Protein AF-A0A2E7Y5I9-F1 (afdb_monomer_lite)

Structure (mmCIF, N/CA/C/O backbone):
data_AF-A0A2E7Y5I9-F1
#
_entry.id   AF-A0A2E7Y5I9-F1
#
loop_
_atom_site.group_PDB
_atom_site.id
_atom_site.type_symbol
_atom_site.label_atom_id
_atom_site.label_alt_id
_atom_site.label_comp_id
_atom_site.label_asym_id
_atom_site.label_entity_id
_atom_site.label_seq_id
_atom_site.pdbx_PDB_ins_code
_atom_site.Cartn_x
_atom_site.Cartn_y
_atom_site.Cartn_z
_atom_site.occupancy
_atom_site.B_iso_or_equiv
_atom_site.auth_seq_id
_atom_site.auth_comp_id
_atom_site.auth_asym_id
_atom_site.auth_atom_id
_atom_site.pdbx_PDB_model_num
ATOM 1 N N . MET A 1 1 ? 26.864 11.056 -52.357 1.00 49.09 1 MET A N 1
ATOM 2 C CA . MET A 1 1 ? 27.423 11.171 -50.998 1.00 49.09 1 MET A CA 1
ATOM 3 C C . MET A 1 1 ? 26.297 11.598 -50.086 1.00 49.09 1 MET A C 1
ATOM 5 O O . MET A 1 1 ? 26.038 12.782 -50.004 1.00 49.09 1 MET A O 1
ATOM 9 N N . ASN A 1 2 ? 25.582 10.640 -49.507 1.00 48.38 2 ASN A N 1
ATOM 10 C CA . ASN A 1 2 ? 24.723 10.864 -48.345 1.00 48.38 2 ASN A CA 1
ATOM 11 C C . ASN A 1 2 ? 24.768 9.556 -47.550 1.00 48.38 2 ASN A C 1
ATOM 13 O O . ASN A 1 2 ? 23.812 8.793 -47.494 1.00 48.38 2 ASN A O 1
ATOM 17 N N . ASP A 1 3 ? 25.971 9.271 -47.062 1.00 58.62 3 ASP A N 1
ATOM 18 C CA . ASP A 1 3 ? 26.214 8.289 -46.019 1.00 58.62 3 ASP A CA 1
ATOM 19 C C . ASP A 1 3 ? 25.939 8.963 -44.673 1.00 58.62 3 ASP A C 1
ATOM 21 O O . ASP A 1 3 ? 26.301 10.123 -44.482 1.00 58.62 3 ASP A O 1
ATOM 25 N N . GLN A 1 4 ? 25.364 8.190 -43.753 1.00 59.25 4 GLN A N 1
ATOM 26 C CA . GLN A 1 4 ? 25.196 8.470 -42.322 1.00 59.25 4 GLN A CA 1
ATOM 27 C C . GLN A 1 4 ? 23.989 9.315 -41.900 1.00 59.25 4 GLN A C 1
ATOM 29 O O . GLN A 1 4 ? 24.118 10.499 -41.618 1.00 59.25 4 GLN A O 1
ATOM 34 N N . LEU A 1 5 ? 22.854 8.636 -41.695 1.00 59.16 5 LEU A N 1
ATOM 35 C CA . LEU A 1 5 ? 22.008 8.801 -40.499 1.00 59.16 5 LEU A CA 1
ATOM 36 C C . LEU A 1 5 ? 21.334 7.457 -40.144 1.00 59.16 5 LEU A C 1
ATOM 38 O O . LEU A 1 5 ? 20.132 7.398 -39.903 1.00 59.16 5 LEU A O 1
ATOM 42 N N . GLU A 1 6 ? 22.084 6.352 -40.126 1.00 54.16 6 GLU A N 1
ATOM 43 C CA . GLU A 1 6 ? 21.610 5.151 -39.431 1.00 54.16 6 GLU A CA 1
ATOM 44 C C . GLU A 1 6 ? 22.013 5.284 -37.964 1.00 54.16 6 GLU A C 1
ATOM 46 O O . GLU A 1 6 ? 23.169 5.089 -37.591 1.00 54.16 6 GLU A O 1
ATOM 51 N N . ASN A 1 7 ? 21.052 5.687 -37.129 1.00 60.34 7 ASN A N 1
ATOM 52 C CA . ASN A 1 7 ? 21.154 5.454 -35.694 1.00 60.34 7 ASN A CA 1
ATOM 53 C C . ASN A 1 7 ? 21.347 3.942 -35.504 1.00 60.34 7 ASN A C 1
ATOM 55 O O . ASN A 1 7 ? 20.519 3.182 -36.017 1.00 60.34 7 ASN A O 1
ATOM 59 N N . PRO A 1 8 ? 22.397 3.479 -34.803 1.00 60.53 8 PRO A N 1
ATOM 60 C CA . PRO A 1 8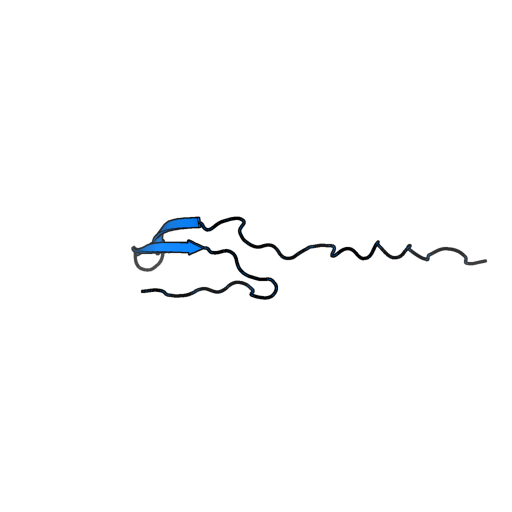 ? 22.518 2.060 -34.506 1.00 60.53 8 PRO A CA 1
ATOM 61 C C . PRO A 1 8 ? 21.262 1.618 -33.741 1.00 60.53 8 PRO A C 1
ATOM 63 O O . PRO A 1 8 ? 20.775 2.388 -32.903 1.00 60.53 8 PRO A O 1
ATOM 66 N N . PRO A 1 9 ? 20.707 0.423 -34.024 1.00 57.16 9 PRO A N 1
ATOM 67 C CA . PRO A 1 9 ? 19.560 -0.073 -33.283 1.00 57.16 9 PRO A CA 1
ATOM 68 C C . PRO A 1 9 ? 19.941 -0.070 -31.807 1.00 57.16 9 PRO A C 1
ATOM 70 O O . PRO A 1 9 ? 20.965 -0.641 -31.422 1.00 57.16 9 PRO A O 1
ATOM 73 N N . ALA A 1 10 ? 19.156 0.646 -30.999 1.00 59.97 10 ALA A N 1
ATOM 74 C CA . ALA A 1 10 ? 19.275 0.577 -29.556 1.00 59.97 10 ALA A CA 1
ATOM 75 C C . ALA A 1 10 ? 19.280 -0.908 -29.190 1.00 59.97 10 ALA A C 1
ATOM 7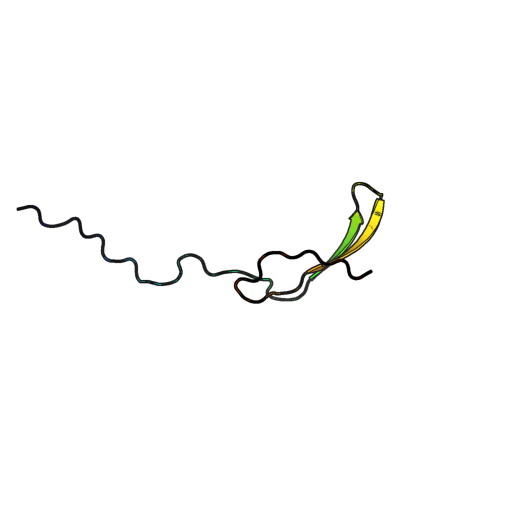7 O O . ALA A 1 10 ? 18.382 -1.634 -29.611 1.00 59.97 10 ALA A O 1
ATOM 78 N N . THR A 1 11 ? 20.325 -1.360 -28.494 1.00 59.47 11 THR A N 1
ATOM 79 C CA . THR A 1 11 ? 20.424 -2.714 -27.950 1.00 59.47 11 THR A CA 1
ATOM 80 C C . THR A 1 11 ? 19.058 -3.094 -27.389 1.00 59.47 11 THR A C 1
ATOM 82 O O . THR A 1 11 ? 18.604 -2.430 -26.459 1.00 59.47 11 THR A O 1
ATOM 85 N N . GLU A 1 12 ? 18.382 -4.077 -27.997 1.00 59.06 12 GLU A N 1
ATOM 86 C CA . GLU A 1 12 ? 16.996 -4.460 -27.691 1.00 59.06 12 GLU A CA 1
ATOM 87 C C . GLU A 1 12 ? 16.908 -5.113 -26.300 1.00 59.06 12 GLU A C 1
ATOM 89 O O . GLU A 1 12 ? 16.724 -6.315 -26.138 1.00 59.06 12 GLU A O 1
ATOM 94 N N . GLY A 1 13 ? 17.105 -4.309 -25.262 1.00 63.53 13 GLY A N 1
ATOM 95 C CA . GLY A 1 13 ? 16.679 -4.571 -23.902 1.00 63.53 13 GLY A CA 1
ATOM 96 C C . GLY A 1 13 ? 15.413 -3.767 -23.648 1.00 63.53 13 GLY A C 1
ATOM 97 O O . GLY A 1 13 ? 15.289 -2.638 -24.122 1.00 63.53 13 GLY A O 1
ATOM 98 N N . ILE A 1 14 ? 14.462 -4.351 -22.918 1.00 67.25 14 ILE A N 1
ATOM 99 C CA . ILE A 1 14 ? 13.223 -3.678 -22.514 1.00 67.25 14 ILE A CA 1
ATOM 100 C C . ILE A 1 14 ? 13.615 -2.375 -21.803 1.00 67.25 14 ILE A C 1
ATOM 102 O O . ILE A 1 14 ? 14.212 -2.412 -20.728 1.00 67.25 14 ILE A O 1
ATOM 106 N N . THR A 1 15 ? 13.323 -1.230 -22.422 1.00 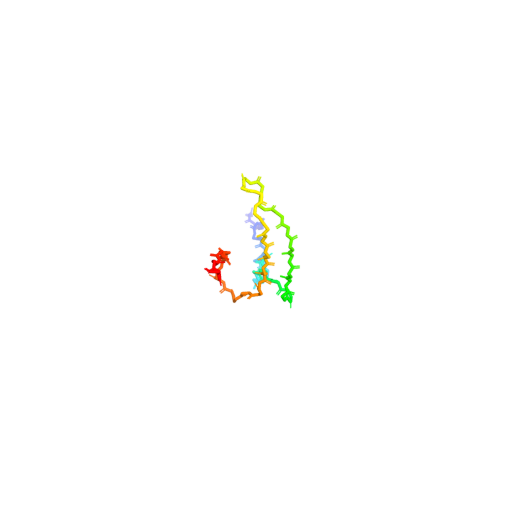73.25 15 THR A N 1
ATOM 107 C CA . THR A 1 15 ? 13.745 0.097 -21.946 1.00 73.25 15 THR A CA 1
ATOM 108 C C . THR A 1 15 ? 13.022 0.545 -20.674 1.00 73.25 15 THR A C 1
ATOM 110 O O . THR A 1 15 ? 13.442 1.524 -20.066 1.00 73.25 15 THR A O 1
ATOM 113 N N . ASP A 1 16 ? 11.994 -0.191 -20.240 1.00 84.06 16 ASP A N 1
ATOM 114 C CA . ASP A 1 16 ? 11.304 0.001 -18.962 1.00 84.06 16 ASP A CA 1
ATOM 115 C C . ASP A 1 16 ? 10.574 -1.297 -18.537 1.00 84.06 16 ASP A C 1
ATOM 117 O O . ASP A 1 16 ? 9.478 -1.586 -19.029 1.00 84.06 16 ASP A O 1
ATOM 121 N N . PRO A 1 17 ? 11.192 -2.176 -17.723 1.00 91.56 17 PRO A N 1
ATOM 122 C CA . PRO A 1 17 ? 10.574 -3.442 -17.336 1.00 91.56 17 PRO A CA 1
ATOM 123 C C . PRO A 1 17 ? 9.419 -3.220 -16.355 1.00 91.56 17 PRO A C 1
ATOM 125 O O . PRO A 1 17 ? 9.516 -2.395 -15.446 1.00 91.56 17 PRO A O 1
ATOM 128 N N . GLN A 1 18 ? 8.359 -4.027 -16.470 1.00 96.31 18 GLN A N 1
ATOM 129 C CA . GLN A 1 18 ? 7.241 -3.987 -15.524 1.00 96.31 18 GLN A CA 1
ATOM 130 C C . GLN A 1 18 ? 7.713 -4.146 -14.077 1.00 96.31 18 GLN A C 1
ATOM 132 O O . GLN A 1 18 ? 8.604 -4.944 -13.777 1.00 96.31 18 GLN A O 1
ATOM 137 N N . GLN A 1 19 ? 7.081 -3.389 -13.182 1.00 97.25 19 GLN A N 1
ATOM 138 C CA . GLN A 1 19 ? 7.406 -3.364 -11.763 1.00 97.25 19 GLN A CA 1
ATOM 139 C C . GLN A 1 19 ? 6.225 -3.857 -10.932 1.00 97.25 19 GLN A C 1
ATOM 141 O O . GLN A 1 19 ? 5.068 -3.536 -11.198 1.00 97.25 19 GLN A O 1
ATOM 146 N N . THR A 1 20 ? 6.542 -4.600 -9.879 1.00 98.25 20 THR A N 1
ATOM 147 C CA . THR A 1 20 ? 5.604 -4.978 -8.824 1.00 98.25 20 THR A CA 1
ATOM 148 C C . THR A 1 20 ? 6.288 -4.853 -7.460 1.00 98.25 20 THR A C 1
ATOM 150 O O . THR A 1 20 ? 7.475 -4.523 -7.375 1.00 98.25 20 THR A O 1
ATOM 153 N N . LEU A 1 21 ? 5.550 -5.079 -6.375 1.00 98.19 21 LEU A N 1
ATOM 154 C CA . LEU A 1 21 ? 6.093 -4.997 -5.022 1.00 98.19 21 LEU A CA 1
ATOM 155 C C . LEU A 1 21 ? 7.148 -6.083 -4.774 1.00 98.19 21 LEU A C 1
ATOM 157 O O . LEU A 1 21 ? 7.011 -7.220 -5.215 1.00 98.19 21 LEU A O 1
ATOM 161 N N . ARG A 1 22 ? 8.194 -5.748 -4.008 1.00 98.12 22 ARG A N 1
ATOM 162 C CA . ARG A 1 22 ? 9.210 -6.731 -3.582 1.00 98.12 22 ARG A CA 1
ATOM 163 C C . ARG A 1 22 ? 8.686 -7.699 -2.522 1.00 98.12 22 ARG A C 1
ATOM 165 O O . ARG A 1 22 ? 9.145 -8.832 -2.452 1.00 98.12 22 ARG A O 1
ATOM 172 N N . ALA A 1 23 ? 7.782 -7.222 -1.677 1.00 98.19 23 ALA A N 1
ATOM 173 C CA . ALA A 1 23 ? 7.154 -7.971 -0.602 1.00 98.19 23 ALA A CA 1
ATOM 174 C C . ALA A 1 23 ? 5.759 -7.396 -0.338 1.00 98.19 23 ALA A C 1
ATOM 176 O O . ALA A 1 23 ? 5.464 -6.266 -0.730 1.00 98.19 23 ALA A O 1
ATOM 177 N N . GLU A 1 24 ? 4.923 -8.183 0.329 1.00 98.25 24 GLU A N 1
ATOM 178 C CA . GLU A 1 24 ? 3.625 -7.749 0.839 1.00 98.25 24 GLU A CA 1
ATOM 179 C C . GLU A 1 24 ? 3.768 -6.585 1.831 1.00 98.25 24 GLU A C 1
ATOM 181 O O . GLU A 1 24 ? 4.712 -6.538 2.624 1.00 98.25 24 GLU A O 1
ATOM 186 N N . VAL A 1 25 ? 2.824 -5.642 1.772 1.00 98.44 25 VAL A N 1
ATOM 187 C CA . VAL A 1 25 ? 2.764 -4.476 2.663 1.00 98.44 25 VAL A CA 1
ATOM 188 C C . VAL A 1 25 ? 1.337 -4.281 3.161 1.00 98.44 25 VAL A C 1
ATOM 190 O O . VAL A 1 25 ? 0.382 -4.389 2.391 1.00 98.44 25 VAL A O 1
ATOM 193 N N . GLU A 1 26 ? 1.206 -3.937 4.440 1.00 98.38 26 GLU A N 1
ATOM 194 C CA . GLU A 1 26 ? -0.068 -3.650 5.095 1.00 98.38 26 GLU A CA 1
ATOM 195 C C . GLU A 1 26 ? -0.093 -2.220 5.644 1.00 98.38 26 GLU A C 1
ATOM 197 O O . GLU A 1 26 ? 0.901 -1.726 6.182 1.00 98.38 26 GLU A O 1
ATOM 202 N N . VAL A 1 27 ? -1.239 -1.551 5.500 1.00 98.12 27 VAL A N 1
ATOM 203 C CA . VAL A 1 27 ? -1.486 -0.209 6.037 1.00 98.12 27 VAL A CA 1
ATOM 204 C C . VAL A 1 27 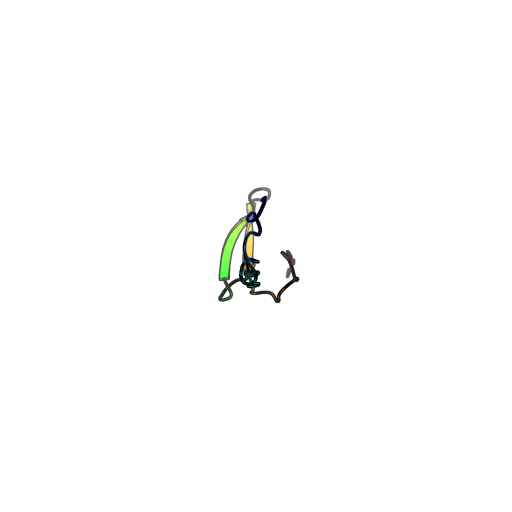? -2.910 -0.138 6.580 1.00 98.12 27 VAL A C 1
ATOM 206 O O . VAL A 1 27 ? -3.832 -0.679 5.972 1.00 98.12 27 VAL A O 1
ATOM 209 N N . SER A 1 28 ? -3.112 0.562 7.695 1.00 97.88 28 SER A N 1
ATOM 210 C CA . SER A 1 28 ? -4.433 0.790 8.286 1.00 97.88 28 SER A CA 1
ATOM 211 C C . SER A 1 28 ? -4.765 2.276 8.384 1.00 97.88 28 SER A C 1
ATOM 213 O O . SER A 1 28 ? -3.882 3.135 8.459 1.00 97.88 28 SER A O 1
ATOM 215 N N . GLY A 1 29 ? -6.058 2.591 8.367 1.00 97.38 29 GLY A N 1
ATOM 216 C CA . GLY A 1 29 ? -6.548 3.950 8.560 1.00 97.38 29 GLY A CA 1
ATOM 217 C C . GLY A 1 29 ? -8.042 4.088 8.301 1.00 97.38 29 GLY A C 1
ATOM 218 O O . GLY A 1 29 ? -8.749 3.109 8.075 1.00 97.38 29 GLY A O 1
ATOM 219 N N . ARG A 1 30 ? -8.521 5.337 8.291 1.00 97.19 30 ARG A N 1
ATOM 220 C CA . ARG A 1 30 ? -9.926 5.652 8.013 1.00 97.19 30 ARG A CA 1
ATOM 221 C C . ARG A 1 30 ? -10.158 6.079 6.576 1.00 97.19 30 ARG A C 1
ATOM 223 O O . ARG A 1 30 ? -9.466 6.950 6.052 1.00 97.19 30 ARG A O 1
ATOM 230 N N . GLY A 1 31 ? -11.201 5.517 5.972 1.00 95.12 31 GLY A N 1
ATOM 231 C CA . GLY A 1 31 ? -11.700 5.931 4.671 1.00 95.12 31 GLY A CA 1
ATOM 232 C C . GLY A 1 31 ? -12.186 7.377 4.709 1.00 95.12 31 GLY A C 1
ATOM 233 O O . GLY A 1 31 ? -13.036 7.731 5.525 1.00 95.12 31 GLY A O 1
ATOM 234 N N . LEU A 1 32 ? -11.678 8.200 3.792 1.00 96.50 32 LEU A N 1
ATOM 235 C CA . LEU A 1 32 ? -11.920 9.645 3.773 1.00 96.50 32 LEU A CA 1
ATOM 236 C C . LEU A 1 32 ? -13.413 10.019 3.780 1.00 96.50 32 LEU A C 1
ATOM 238 O O . LEU A 1 32 ? -13.808 10.934 4.493 1.00 96.50 32 LEU A O 1
ATOM 242 N N . MET A 1 33 ? -14.236 9.318 2.994 1.00 96.19 33 MET A N 1
ATOM 243 C CA . MET A 1 33 ? -15.634 9.715 2.765 1.00 96.19 33 MET A CA 1
ATOM 244 C C . MET A 1 33 ? -16.603 9.242 3.854 1.00 96.19 33 MET A C 1
ATOM 246 O O . MET A 1 33 ? -17.548 9.952 4.176 1.00 96.19 33 MET A O 1
ATOM 250 N N . HIS A 1 34 ? -16.379 8.055 4.424 1.00 94.25 34 HIS A N 1
ATOM 251 C CA . HIS A 1 34 ? -17.316 7.427 5.368 1.00 94.25 34 HIS A CA 1
ATOM 252 C C . HIS A 1 34 ? -16.759 7.320 6.792 1.00 94.25 34 HIS A C 1
ATOM 254 O O . HIS A 1 34 ? -17.471 6.904 7.701 1.00 94.25 34 HIS A O 1
ATOM 260 N N . GLY A 1 35 ? -15.482 7.656 6.999 1.00 95.81 35 GLY A N 1
ATOM 261 C CA . GLY A 1 35 ? -14.814 7.553 8.296 1.00 95.81 35 GLY A CA 1
ATOM 262 C C . GLY A 1 35 ? -14.645 6.121 8.811 1.00 95.81 35 GLY A C 1
ATOM 263 O O . GLY A 1 35 ? -14.275 5.945 9.969 1.00 95.81 35 GLY A O 1
ATOM 264 N N . GLN A 1 36 ? -14.922 5.110 7.981 1.00 96.31 36 GLN A N 1
ATOM 265 C CA . GLN A 1 36 ? -14.809 3.699 8.347 1.00 96.31 36 GLN A CA 1
ATOM 266 C C . GLN A 1 36 ? -13.340 3.290 8.462 1.00 96.31 36 GLN A C 1
ATOM 268 O O . GLN A 1 36 ? -12.543 3.625 7.586 1.00 96.31 36 GLN A O 1
ATOM 273 N N . GLU A 1 37 ? -13.001 2.563 9.526 1.00 97.50 37 GLU A N 1
ATOM 274 C CA . GLU A 1 37 ? -11.694 1.915 9.662 1.00 97.50 37 GLU A CA 1
ATOM 275 C C . GLU A 1 37 ? -11.540 0.829 8.592 1.00 97.50 37 GLU A C 1
ATOM 277 O O . GLU A 1 37 ? -12.469 0.057 8.345 1.00 97.50 37 GLU A O 1
ATOM 282 N N . ALA A 1 38 ? -10.372 0.777 7.961 1.00 96.56 38 ALA A N 1
ATOM 283 C CA . ALA A 1 38 ? -10.032 -0.208 6.950 1.00 96.56 38 ALA A CA 1
ATOM 284 C C . ALA A 1 38 ? -8.549 -0.584 7.032 1.00 96.56 38 ALA A C 1
ATOM 286 O O . ALA A 1 38 ? -7.688 0.247 7.338 1.00 96.56 38 ALA A O 1
ATOM 287 N N . THR A 1 39 ? -8.263 -1.837 6.689 1.00 97.88 39 THR A N 1
ATOM 288 C CA . THR A 1 39 ? -6.906 -2.341 6.475 1.00 97.88 39 THR A CA 1
ATOM 289 C C . THR A 1 39 ? -6.732 -2.640 4.991 1.00 97.88 39 THR A C 1
ATOM 291 O O . THR A 1 39 ? -7.531 -3.369 4.406 1.00 97.88 39 THR A O 1
ATOM 294 N N . LEU A 1 40 ? -5.694 -2.073 4.377 1.00 97.81 40 LEU A N 1
ATOM 295 C CA . LEU A 1 40 ? -5.303 -2.334 2.997 1.00 97.81 40 LEU A CA 1
ATOM 296 C C . LEU A 1 40 ? -4.060 -3.219 2.981 1.00 97.81 40 LEU A C 1
ATOM 298 O O . LEU A 1 40 ? -3.050 -2.897 3.609 1.00 97.81 40 LEU A O 1
ATOM 302 N N . ARG A 1 41 ? -4.123 -4.288 2.190 1.00 98.44 41 ARG A N 1
ATOM 303 C CA . ARG A 1 41 ? -3.011 -5.203 1.952 1.00 98.44 41 ARG A CA 1
ATOM 304 C C . ARG A 1 41 ? -2.644 -5.167 0.480 1.00 98.44 41 ARG A C 1
ATOM 306 O O . ARG A 1 41 ? -3.495 -5.404 -0.373 1.00 98.44 41 ARG A O 1
ATOM 313 N N . MET A 1 42 ? -1.395 -4.834 0.185 1.00 98.50 42 MET A N 1
ATOM 314 C CA . MET A 1 42 ? -0.885 -4.768 -1.180 1.00 98.50 42 MET A CA 1
ATOM 315 C C . MET A 1 42 ? 0.071 -5.935 -1.409 1.00 98.50 42 MET A C 1
ATOM 317 O O . MET A 1 42 ? 1.029 -6.121 -0.655 1.00 98.50 42 MET A O 1
ATOM 321 N N . LEU A 1 43 ? -0.202 -6.716 -2.452 1.00 98.56 43 LEU A N 1
ATOM 322 C CA . LEU A 1 43 ? 0.520 -7.941 -2.785 1.00 98.56 43 LEU A CA 1
ATOM 323 C C . LEU A 1 43 ? 1.303 -7.767 -4.097 1.00 98.56 43 LEU A C 1
ATOM 325 O O . LEU A 1 43 ? 0.854 -7.028 -4.977 1.00 98.56 43 LEU A O 1
ATOM 329 N N . PRO A 1 44 ? 2.455 -8.444 -4.264 1.00 98.44 44 PRO A N 1
ATOM 330 C CA . PRO A 1 44 ? 3.090 -8.581 -5.569 1.00 98.44 44 PRO A CA 1
ATOM 331 C C . PRO A 1 44 ? 2.160 -9.274 -6.573 1.00 98.44 44 PRO A C 1
ATOM 333 O O . PRO A 1 44 ? 1.372 -10.145 -6.206 1.00 98.44 44 PRO A O 1
ATOM 336 N N . ALA A 1 45 ? 2.305 -8.932 -7.848 1.00 98.31 45 ALA A N 1
ATOM 337 C CA . ALA A 1 45 ? 1.519 -9.485 -8.943 1.00 98.31 45 ALA A CA 1
ATOM 338 C C . ALA A 1 45 ? 2.422 -9.910 -10.106 1.00 98.31 45 ALA A C 1
ATOM 340 O O . ALA A 1 45 ? 3.519 -9.379 -10.292 1.00 98.31 45 ALA A O 1
ATOM 341 N N . SER A 1 46 ? 1.965 -10.885 -10.89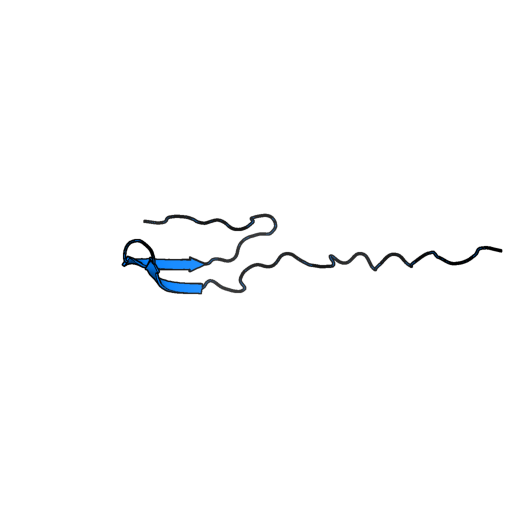0 1.00 9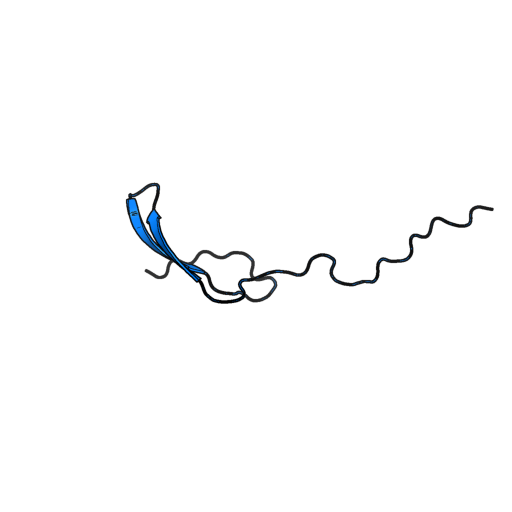7.56 46 SER A N 1
ATOM 342 C CA . SER A 1 46 ? 2.665 -11.334 -12.097 1.00 97.56 46 SER A CA 1
ATOM 343 C C . SER A 1 46 ? 2.693 -10.241 -13.180 1.00 97.56 46 SER A C 1
ATOM 345 O O . SER A 1 46 ? 1.861 -9.331 -13.146 1.00 97.56 46 SER A O 1
ATOM 347 N N . PRO A 1 47 ? 3.609 -10.327 -14.164 1.00 96.88 47 PRO A N 1
ATOM 348 C CA . PRO A 1 47 ? 3.577 -9.447 -15.328 1.00 96.88 47 PRO A CA 1
ATOM 349 C C . PRO A 1 47 ? 2.213 -9.453 -16.036 1.00 96.88 47 PRO A C 1
ATOM 351 O O . PRO A 1 47 ? 1.493 -10.450 -16.002 1.00 96.88 47 PRO A O 1
ATOM 354 N N . ASP A 1 48 ? 1.867 -8.323 -16.647 1.00 97.06 48 ASP A N 1
ATOM 355 C CA . ASP A 1 48 ? 0.625 -8.040 -17.379 1.00 97.06 48 ASP A CA 1
ATOM 356 C C . ASP A 1 48 ? -0.665 -8.100 -16.541 1.00 97.06 48 ASP A C 1
ATOM 358 O O . ASP A 1 48 ? -1.765 -7.970 -17.074 1.00 97.06 48 ASP A O 1
ATOM 362 N N . HIS A 1 49 ? -0.553 -8.230 -15.215 1.00 98.00 49 HIS A N 1
ATOM 363 C CA . HIS A 1 49 ? -1.706 -8.273 -14.312 1.00 98.00 49 HIS A CA 1
ATOM 364 C C . HIS A 1 49 ? -2.413 -6.913 -14.159 1.00 98.00 49 HIS A C 1
ATOM 366 O O . HIS A 1 49 ? -3.623 -6.858 -13.945 1.00 98.00 49 HIS A O 1
ATOM 372 N N . GLY A 1 50 ? -1.669 -5.807 -14.269 1.00 96.75 50 GLY A N 1
ATOM 373 C CA . GLY A 1 50 ? -2.176 -4.459 -13.991 1.00 96.75 50 GLY A CA 1
ATOM 374 C C . GLY A 1 50 ? -2.386 -4.188 -12.494 1.00 96.75 50 GLY A C 1
ATOM 375 O O . GLY A 1 50 ? -1.790 -4.846 -11.643 1.00 96.75 50 GLY A O 1
ATOM 376 N N . ILE A 1 51 ? -3.220 -3.192 -12.170 1.00 97.69 51 ILE A N 1
ATOM 377 C CA . ILE A 1 51 ? -3.593 -2.845 -10.788 1.00 97.69 51 ILE A CA 1
ATOM 378 C C . ILE A 1 51 ? -5.029 -3.292 -10.535 1.00 97.69 51 ILE A C 1
ATOM 380 O O . ILE A 1 51 ? -5.950 -2.841 -11.216 1.00 97.69 51 ILE A O 1
ATOM 384 N N . VAL A 1 52 ? -5.216 -4.145 -9.530 1.00 98.00 52 VAL A N 1
ATOM 385 C CA . VAL A 1 52 ? -6.518 -4.702 -9.155 1.00 98.00 52 VAL A CA 1
ATOM 386 C C . VAL A 1 52 ? -6.828 -4.336 -7.708 1.00 98.00 52 VAL A C 1
ATOM 388 O O . VAL A 1 52 ? -5.998 -4.518 -6.821 1.00 98.00 52 VAL A O 1
ATOM 391 N N . PHE A 1 53 ? -8.038 -3.824 -7.476 1.00 98.06 53 PHE A N 1
ATOM 392 C CA . PHE A 1 53 ? -8.600 -3.663 -6.138 1.00 98.06 53 PHE A CA 1
ATOM 393 C C . PHE A 1 53 ? -9.566 -4.815 -5.867 1.00 98.06 53 PHE A C 1
ATOM 395 O O . PHE A 1 53 ? -10.472 -5.063 -6.662 1.00 98.06 53 PHE A O 1
ATOM 402 N N . GLU A 1 54 ? -9.395 -5.482 -4.732 1.00 97.88 54 GLU A N 1
ATOM 403 C CA . GLU A 1 54 ? -10.251 -6.573 -4.275 1.00 97.88 54 GLU A CA 1
ATOM 404 C C . GLU A 1 54 ? -10.828 -6.223 -2.900 1.00 97.88 54 GLU A C 1
ATOM 406 O O . GLU A 1 54 ? -10.105 -5.767 -2.012 1.00 97.88 54 GLU A O 1
ATOM 411 N N . ARG A 1 55 ? -12.138 -6.423 -2.724 1.00 97.19 55 ARG A N 1
ATOM 412 C CA . ARG A 1 55 ? -12.771 -6.418 -1.401 1.00 97.19 55 ARG A CA 1
ATOM 413 C C . ARG A 1 55 ? -12.726 -7.831 -0.837 1.00 97.19 55 ARG A C 1
ATOM 415 O O . ARG A 1 55 ? -13.171 -8.755 -1.507 1.00 97.19 55 ARG A O 1
ATOM 422 N N . VAL A 1 56 ? -12.205 -7.972 0.376 1.00 96.56 56 VAL A N 1
ATOM 423 C CA . VAL A 1 56 ? -11.981 -9.268 1.047 1.00 96.56 56 VAL A CA 1
ATOM 424 C C . VAL A 1 56 ? -12.848 -9.447 2.300 1.00 96.56 56 VAL A C 1
ATOM 426 O O . VAL A 1 56 ? -12.648 -10.394 3.058 1.00 96.56 56 VAL A O 1
ATOM 429 N N . ASP A 1 57 ? -13.775 -8.513 2.519 1.00 90.75 57 ASP A N 1
ATOM 430 C CA . ASP A 1 57 ? -14.712 -8.426 3.641 1.00 90.75 57 ASP A CA 1
ATOM 431 C C . ASP A 1 57 ? -16.139 -8.866 3.274 1.00 90.75 57 ASP A C 1
ATOM 433 O O . ASP A 1 57 ? -16.566 -8.638 2.116 1.00 90.75 57 ASP A O 1
#

pLDDT: mean 86.94, std 16.95, range [48.38, 98.56]

Sequence (57 aa):
MNDQLENPPATEGITDPQQTLRAEVEVSGRGLMHGQEATLRMLPASPDHGIVFERVD

Foldseek 3Di:
DDDDDDDDPDPPDDPDDDDWDPAKDKDWDADPPPRDTDIDIGGTDDPPPPDDDDDPD

Secondary structure (DSSP, 8-state):
------PPPP--S-SS-----SS-EEEEEE-TTT--EEEEEE----TT---------

Radius of gyration: 21.95 Å; chains: 1; bounding box: 45×22×61 Å